Protein AF-A0A9D6A9A9-F1 (afdb_monomer)

Solvent-accessible surface area (backbone atoms only — not comparable to full-atom values): 4752 Å² total; per-residue (Å²): 108,72,68,61,54,52,56,50,52,55,54,49,50,57,54,38,42,75,72,74,43,80,69,84,82,87,73,78,75,54,92,43,72,68,43,42,38,50,74,76,67,52,60,61,68,60,54,51,51,54,51,50,51,42,55,71,60,49,48,55,54,50,51,52,52,27,50,76,69,72,65,61,82,75,77,89,129

Nearest PDB structures (foldseek):
  2rf7-assembly1_B  TM=8.939E-01  e=2.441E-04  Escherichia coli K-12
  2rdz-assembly1_A  TM=9.056E-01  e=3.979E-04  Escherichia coli
  4wjy-assembly1_B  TM=9.041E-01  e=4.267E-04  Escherichia coli K-12

Radius of gyration: 22.9 Å; Cα contacts (8 Å, |Δi|>4): 22; chains: 1; bounding box: 41×24×60 Å

Structure (mmCIF, N/CA/C/O backbone):
data_AF-A0A9D6A9A9-F1
#
_entry.id   AF-A0A9D6A9A9-F1
#
loop_
_atom_site.group_PDB
_atom_site.id
_atom_site.type_symbol
_atom_site.label_atom_id
_atom_site.label_alt_id
_atom_site.label_comp_id
_atom_site.label_asym_id
_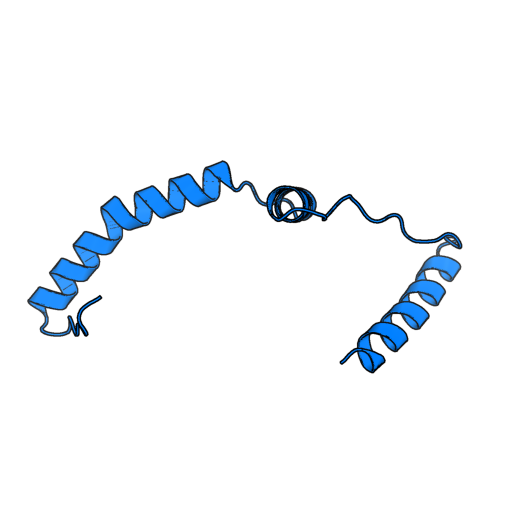atom_site.label_entity_id
_atom_site.label_seq_id
_atom_site.pdbx_PDB_ins_code
_atom_site.Cartn_x
_atom_site.Cartn_y
_atom_site.Cartn_z
_atom_site.occupancy
_atom_site.B_iso_or_equiv
_atom_site.auth_seq_id
_atom_site.auth_comp_id
_atom_site.auth_asym_id
_atom_site.auth_atom_id
_atom_site.pdbx_PDB_model_num
ATOM 1 N N . SER A 1 1 ? 18.388 -9.682 1.023 1.00 90.62 1 SER A N 1
ATOM 2 C CA . SER A 1 1 ? 19.618 -8.862 1.043 1.00 90.62 1 SER A CA 1
ATOM 3 C C . SER A 1 1 ? 19.675 -8.042 -0.239 1.00 90.62 1 SER A C 1
ATOM 5 O O . SER A 1 1 ? 18.909 -8.322 -1.159 1.00 90.62 1 SER A O 1
ATOM 7 N N . LEU A 1 2 ? 20.558 -7.043 -0.308 1.00 93.62 2 LEU A N 1
ATOM 8 C CA . LEU A 1 2 ? 20.775 -6.266 -1.533 1.00 93.62 2 LEU A CA 1
ATOM 9 C C . LEU A 1 2 ? 21.235 -7.153 -2.703 1.00 93.62 2 LEU A C 1
ATOM 11 O O . LEU A 1 2 ? 20.771 -6.972 -3.822 1.00 93.62 2 LEU A O 1
ATOM 15 N N . ASP A 1 3 ? 22.075 -8.146 -2.415 1.00 96.75 3 ASP A N 1
ATOM 16 C CA . ASP A 1 3 ? 22.612 -9.096 -3.394 1.00 96.75 3 ASP A CA 1
ATOM 17 C C . ASP A 1 3 ? 21.517 -9.898 -4.126 1.00 96.75 3 ASP A C 1
ATOM 19 O O . ASP A 1 3 ? 21.418 -9.863 -5.356 1.00 96.75 3 ASP A O 1
ATOM 23 N N . TYR A 1 4 ? 20.587 -10.504 -3.377 1.00 97.81 4 TYR A N 1
ATOM 24 C CA . TYR A 1 4 ? 19.445 -11.209 -3.972 1.00 97.81 4 TYR A CA 1
ATOM 25 C C . TYR A 1 4 ? 18.560 -10.287 -4.823 1.00 97.81 4 TYR A C 1
ATOM 27 O O . TYR A 1 4 ? 18.080 -10.692 -5.881 1.00 97.81 4 TYR A O 1
ATOM 35 N N . ALA A 1 5 ? 18.356 -9.037 -4.392 1.00 96.88 5 ALA A N 1
ATOM 36 C CA . ALA A 1 5 ? 17.553 -8.078 -5.146 1.00 96.88 5 ALA A CA 1
ATOM 37 C C . ALA A 1 5 ? 18.220 -7.685 -6.475 1.00 96.88 5 ALA A C 1
ATOM 39 O O . ALA A 1 5 ? 17.533 -7.572 -7.489 1.00 96.88 5 ALA A O 1
ATOM 40 N N . GLN A 1 6 ? 19.545 -7.505 -6.497 1.00 96.69 6 GLN A N 1
ATOM 41 C CA . GLN A 1 6 ? 20.272 -7.203 -7.734 1.00 96.69 6 GLN A CA 1
ATOM 42 C C . GLN A 1 6 ? 20.252 -8.387 -8.701 1.00 96.69 6 GLN A C 1
ATOM 44 O O . GLN A 1 6 ? 19.950 -8.199 -9.879 1.00 96.69 6 GLN A O 1
ATOM 49 N N . THR A 1 7 ? 20.463 -9.606 -8.197 1.00 97.62 7 THR A N 1
ATOM 50 C CA . THR A 1 7 ? 20.350 -10.831 -9.004 1.00 97.62 7 THR A CA 1
ATOM 51 C C . THR A 1 7 ? 18.963 -10.937 -9.647 1.00 97.62 7 THR A C 1
ATOM 53 O O . THR A 1 7 ? 18.851 -11.104 -10.861 1.00 97.62 7 THR A O 1
ATOM 56 N N . ALA A 1 8 ? 17.894 -10.718 -8.873 1.00 97.62 8 ALA A N 1
ATOM 57 C CA . ALA A 1 8 ? 16.530 -10.714 -9.398 1.00 97.62 8 ALA A CA 1
ATOM 58 C C . ALA A 1 8 ? 16.311 -9.645 -10.487 1.00 97.62 8 ALA A C 1
ATOM 60 O O . ALA A 1 8 ? 15.681 -9.926 -11.505 1.00 97.62 8 ALA A O 1
ATOM 61 N N . ARG A 1 9 ? 16.856 -8.430 -10.319 1.00 95.94 9 ARG A N 1
ATOM 62 C CA . ARG A 1 9 ? 16.742 -7.358 -11.326 1.00 95.94 9 ARG A CA 1
ATOM 63 C C . ARG A 1 9 ? 17.397 -7.731 -12.656 1.00 95.94 9 ARG A C 1
ATOM 65 O O . ARG A 1 9 ? 16.833 -7.408 -13.701 1.00 95.94 9 ARG A O 1
ATOM 72 N N . VAL A 1 10 ? 18.545 -8.411 -12.626 1.00 96.56 10 VAL A N 1
ATOM 73 C CA . VAL A 1 10 ? 19.228 -8.887 -13.840 1.00 96.56 10 VAL A CA 1
ATOM 74 C C . VAL A 1 10 ? 18.375 -9.928 -14.568 1.00 96.56 10 VAL A C 1
ATOM 76 O O . VAL A 1 10 ? 18.175 -9.813 -15.778 1.00 96.56 10 VAL A O 1
ATOM 79 N N . GLU A 1 11 ? 17.816 -10.904 -13.849 1.00 97.62 11 GLU A N 1
ATOM 80 C CA . GLU A 1 11 ? 16.956 -11.925 -14.463 1.00 97.62 11 GLU A CA 1
ATOM 81 C C . GLU A 1 11 ? 15.675 -11.328 -15.058 1.00 97.62 11 GLU A C 1
ATOM 83 O O . GLU A 1 11 ? 15.303 -11.647 -16.190 1.00 97.62 11 GLU A O 1
ATOM 88 N N . ILE A 1 12 ? 15.037 -10.397 -14.343 1.00 97.31 12 ILE A N 1
ATOM 89 C CA . ILE A 1 12 ? 13.849 -9.685 -14.831 1.00 97.31 12 ILE A CA 1
ATOM 90 C C . ILE A 1 12 ? 14.172 -8.908 -16.112 1.00 97.31 12 ILE A C 1
ATOM 92 O O . ILE A 1 12 ? 13.401 -8.975 -17.068 1.00 97.31 12 ILE A O 1
ATOM 96 N N . ALA A 1 13 ? 15.319 -8.225 -16.186 1.00 97.06 13 ALA A N 1
ATOM 97 C CA . ALA A 1 13 ? 15.726 -7.511 -17.396 1.00 97.06 13 ALA A CA 1
ATOM 98 C C . ALA A 1 13 ? 15.876 -8.453 -18.607 1.00 97.06 13 ALA A C 1
ATOM 100 O O . ALA A 1 13 ? 15.421 -8.120 -19.702 1.00 97.06 13 ALA A O 1
ATOM 101 N N . ARG A 1 14 ? 16.434 -9.660 -18.419 1.00 97.31 14 ARG A N 1
ATOM 102 C CA . ARG A 1 14 ? 16.520 -10.678 -19.487 1.00 97.31 14 ARG A CA 1
ATOM 103 C C . ARG A 1 14 ? 15.147 -11.176 -19.936 1.00 97.31 14 ARG A C 1
ATOM 105 O O . ARG A 1 14 ? 14.968 -11.497 -21.109 1.00 97.31 14 ARG A O 1
ATOM 112 N N . ILE A 1 15 ? 14.188 -11.301 -19.019 1.00 97.69 15 ILE A N 1
ATOM 113 C CA . ILE A 1 15 ? 12.805 -11.682 -19.349 1.00 97.69 15 ILE A CA 1
ATOM 114 C C . ILE A 1 15 ? 12.132 -10.562 -20.149 1.00 97.69 15 ILE A C 1
ATOM 116 O O . ILE A 1 15 ? 11.584 -10.821 -21.215 1.00 97.69 15 ILE A O 1
ATOM 120 N N . LEU A 1 16 ? 12.232 -9.313 -19.693 1.00 97.94 16 LEU A N 1
ATOM 121 C CA . LEU A 1 16 ? 11.666 -8.156 -20.392 1.00 97.94 16 LEU A CA 1
ATOM 122 C C . LEU A 1 16 ? 12.230 -8.008 -21.810 1.00 97.94 16 LEU A C 1
ATOM 124 O O . LEU A 1 16 ? 11.462 -7.815 -22.751 1.00 97.94 16 LEU A O 1
ATOM 128 N N . ALA A 1 17 ? 13.541 -8.198 -21.983 1.00 97.62 17 ALA A N 1
ATOM 129 C CA . ALA A 1 17 ? 14.182 -8.168 -23.295 1.00 97.62 17 ALA A CA 1
ATOM 130 C C . ALA A 1 17 ? 13.647 -9.267 -24.230 1.00 97.62 17 ALA A C 1
ATOM 132 O O . ALA A 1 17 ? 13.391 -8.997 -25.402 1.00 97.62 17 ALA A O 1
ATOM 133 N N . ARG A 1 18 ? 13.400 -10.481 -23.710 1.00 97.94 18 ARG A N 1
ATOM 134 C CA . 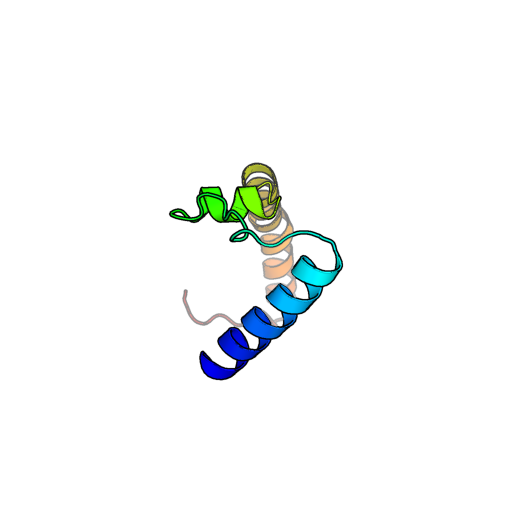ARG A 1 18 ? 12.746 -11.568 -24.467 1.00 97.94 18 ARG A CA 1
ATOM 135 C C . ARG A 1 18 ? 11.326 -11.206 -24.917 1.00 97.94 18 ARG A C 1
ATOM 137 O O . ARG A 1 18 ? 10.894 -11.675 -25.962 1.00 97.94 18 ARG A O 1
ATOM 144 N N . HIS A 1 19 ? 10.635 -10.343 -24.174 1.00 97.81 19 HIS A N 1
ATOM 145 C CA . HIS A 1 19 ? 9.333 -9.777 -24.543 1.00 97.81 19 HIS A CA 1
ATOM 146 C C . HIS A 1 19 ? 9.432 -8.461 -25.342 1.00 97.81 19 HIS A C 1
ATOM 148 O O . HIS A 1 19 ? 8.433 -7.764 -25.503 1.00 97.81 19 HIS A O 1
ATOM 154 N N . GLY A 1 20 ? 10.617 -8.102 -25.850 1.00 97.69 20 GLY A N 1
ATOM 155 C CA . GLY A 1 20 ? 10.821 -6.914 -26.685 1.00 97.69 20 GLY A CA 1
ATOM 156 C C . GLY A 1 20 ? 10.928 -5.591 -25.920 1.00 97.69 20 GLY A C 1
ATOM 157 O O . GLY A 1 20 ? 10.936 -4.529 -26.540 1.00 97.69 20 GLY A O 1
ATOM 158 N N . TYR A 1 21 ? 11.035 -5.620 -24.588 1.00 97.25 21 TYR A N 1
ATOM 159 C CA . TYR A 1 21 ? 11.195 -4.425 -23.759 1.00 97.25 21 TYR A CA 1
ATOM 160 C C . TYR A 1 21 ? 12.637 -4.281 -23.260 1.00 97.25 21 TYR A C 1
ATOM 162 O O . TYR A 1 21 ? 13.098 -5.041 -22.411 1.00 97.25 21 TYR A O 1
ATOM 170 N N . SER A 1 22 ? 13.353 -3.278 -23.768 1.00 94.75 22 SER A N 1
ATOM 171 C CA . SER A 1 22 ? 14.779 -3.041 -23.477 1.00 94.75 22 SER A CA 1
ATOM 172 C C . SER A 1 22 ? 15.061 -1.746 -22.707 1.00 94.75 22 SER A C 1
ATOM 174 O O . SER A 1 22 ? 16.215 -1.413 -22.446 1.00 94.75 22 SER A O 1
ATOM 176 N N . LYS A 1 23 ? 14.016 -0.993 -22.350 1.00 95.12 23 LYS A N 1
ATOM 177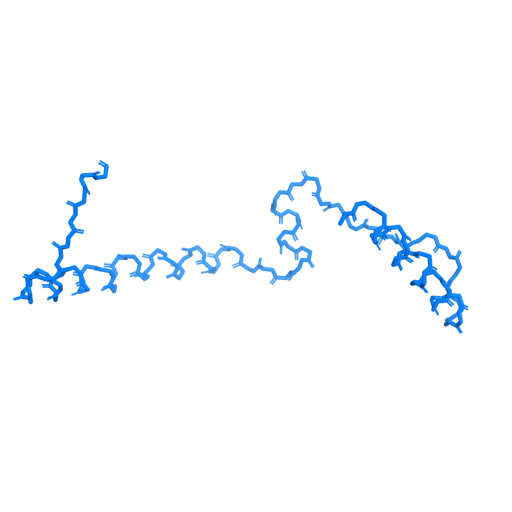 C CA . LYS A 1 23 ? 14.138 0.287 -21.642 1.00 95.12 23 LYS A CA 1
ATOM 178 C C . LYS A 1 23 ? 14.132 0.076 -20.122 1.0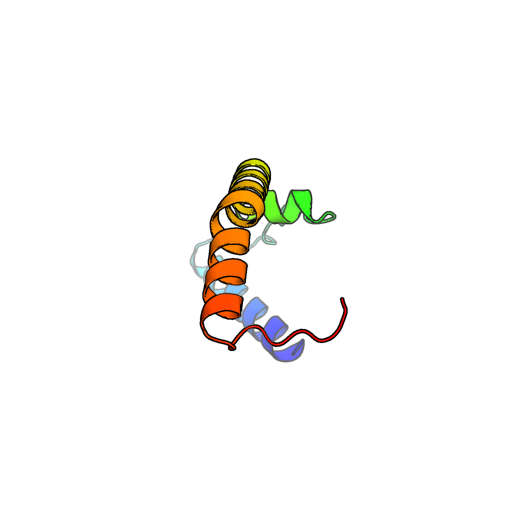0 95.12 23 LYS A C 1
ATOM 180 O O . LYS A 1 23 ? 13.716 -0.980 -19.647 1.00 95.12 23 LYS A O 1
ATOM 185 N N . PRO A 1 24 ? 14.546 1.074 -19.324 1.00 93.62 24 PRO A N 1
ATOM 186 C CA . PRO A 1 24 ? 14.275 1.068 -17.890 1.00 93.62 24 PRO A CA 1
ATOM 187 C C . PRO A 1 24 ? 12.773 0.915 -17.618 1.00 93.62 24 PRO A C 1
ATOM 189 O O . PRO A 1 24 ? 11.950 1.496 -18.326 1.00 93.62 24 PRO A O 1
ATOM 192 N N . VAL A 1 25 ? 12.400 0.135 -16.603 1.00 94.25 25 VAL A N 1
ATOM 193 C CA . VAL A 1 25 ? 10.994 0.025 -16.187 1.00 94.25 25 VAL A CA 1
ATOM 194 C C . VAL A 1 25 ? 10.597 1.333 -15.495 1.00 94.25 25 VAL A C 1
ATOM 196 O O . VAL A 1 25 ? 11.250 1.701 -14.513 1.00 94.25 25 VAL A O 1
ATOM 199 N N . PRO A 1 26 ? 9.577 2.057 -15.991 1.00 93.62 26 PRO A N 1
ATOM 200 C CA . PRO A 1 26 ? 9.132 3.287 -15.359 1.00 93.62 26 PRO A CA 1
ATOM 201 C C . PRO A 1 26 ? 8.571 2.968 -13.976 1.00 93.62 26 PRO A C 1
ATOM 203 O O . PRO A 1 26 ? 7.723 2.088 -13.828 1.00 93.62 26 PRO A O 1
ATOM 206 N N . MET A 1 27 ? 9.042 3.696 -12.969 1.00 94.44 27 MET A N 1
ATOM 207 C CA . MET A 1 27 ? 8.492 3.610 -11.625 1.00 94.44 27 MET A CA 1
ATOM 208 C C . MET A 1 27 ? 7.522 4.769 -11.402 1.00 94.44 27 MET A C 1
ATOM 210 O O . MET A 1 27 ? 7.845 5.905 -11.757 1.00 94.44 27 MET A O 1
ATOM 214 N N . PRO A 1 28 ? 6.346 4.509 -10.814 1.00 94.31 28 PRO A N 1
ATOM 215 C CA . PRO A 1 28 ? 5.463 5.573 -10.356 1.00 94.31 28 PRO A CA 1
ATOM 216 C C . PRO A 1 28 ? 6.145 6.388 -9.253 1.00 94.31 28 PRO A C 1
ATOM 218 O O . PRO A 1 28 ? 7.078 5.932 -8.587 1.00 94.31 28 PRO A O 1
ATOM 221 N N . ASP A 1 29 ? 5.622 7.579 -8.999 1.00 95.88 29 ASP A N 1
ATOM 222 C CA . ASP A 1 29 ? 6.026 8.343 -7.830 1.00 95.88 29 ASP A CA 1
ATOM 223 C C . ASP A 1 29 ? 5.527 7.652 -6.550 1.00 95.88 29 ASP A C 1
ATOM 225 O O . ASP A 1 29 ? 4.329 7.592 -6.292 1.00 95.88 29 ASP A O 1
ATOM 229 N N . ILE A 1 30 ? 6.457 7.132 -5.747 1.00 96.81 30 ILE A N 1
ATOM 230 C CA . ILE A 1 30 ? 6.208 6.478 -4.449 1.00 96.81 30 ILE A CA 1
ATOM 231 C C . ILE A 1 30 ? 6.874 7.231 -3.292 1.00 96.81 30 ILE A C 1
ATOM 233 O O . ILE A 1 30 ? 7.131 6.659 -2.236 1.00 96.81 30 ILE A O 1
ATOM 237 N N . SER A 1 31 ? 7.158 8.523 -3.487 1.00 97.81 31 SER A N 1
ATOM 238 C CA . SER A 1 31 ? 7.821 9.386 -2.497 1.00 97.81 31 SER A CA 1
ATOM 239 C C . SER A 1 31 ? 7.040 9.554 -1.193 1.00 97.81 31 SER A C 1
ATOM 241 O O . SER A 1 31 ? 7.622 9.909 -0.170 1.00 97.81 31 SER A O 1
ATOM 243 N N . THR A 1 32 ? 5.731 9.292 -1.207 1.00 98.06 32 THR A N 1
ATOM 244 C CA . THR A 1 32 ? 4.890 9.325 -0.011 1.00 98.06 32 THR A CA 1
ATOM 245 C C . THR A 1 32 ? 4.138 8.019 0.168 1.00 98.06 32 THR A C 1
ATOM 247 O O . THR A 1 32 ? 3.846 7.288 -0.785 1.00 98.06 32 THR A O 1
ATOM 250 N N . LYS A 1 33 ? 3.768 7.755 1.421 1.00 97.00 33 LYS A N 1
ATOM 251 C CA . LYS A 1 33 ? 2.949 6.607 1.799 1.00 97.00 33 LYS A CA 1
ATOM 252 C C . LYS A 1 33 ? 1.649 6.561 0.996 1.00 97.00 33 LYS A C 1
ATOM 254 O O . LYS A 1 33 ? 1.276 5.501 0.511 1.00 97.00 33 LYS A O 1
ATOM 259 N N . GLU A 1 34 ? 0.985 7.699 0.827 1.00 97.00 34 GLU A N 1
ATOM 260 C CA . GLU A 1 34 ? -0.291 7.811 0.120 1.00 97.00 34 GLU A CA 1
ATOM 261 C C . GLU A 1 34 ? -0.139 7.443 -1.358 1.00 97.00 34 GLU A C 1
ATOM 263 O O . GLU A 1 34 ? -0.961 6.697 -1.891 1.00 97.00 34 GLU A O 1
ATOM 268 N N . LYS A 1 35 ? 0.934 7.911 -2.009 1.00 96.94 35 LYS A N 1
ATOM 269 C CA . LYS A 1 35 ? 1.201 7.594 -3.415 1.00 96.94 35 LYS A CA 1
ATOM 270 C C . LYS A 1 35 ? 1.531 6.115 -3.607 1.00 96.94 35 LYS A C 1
ATOM 272 O O . LYS A 1 35 ? 0.966 5.476 -4.491 1.00 96.94 35 LYS A O 1
ATOM 277 N N . ALA A 1 36 ? 2.359 5.544 -2.729 1.00 9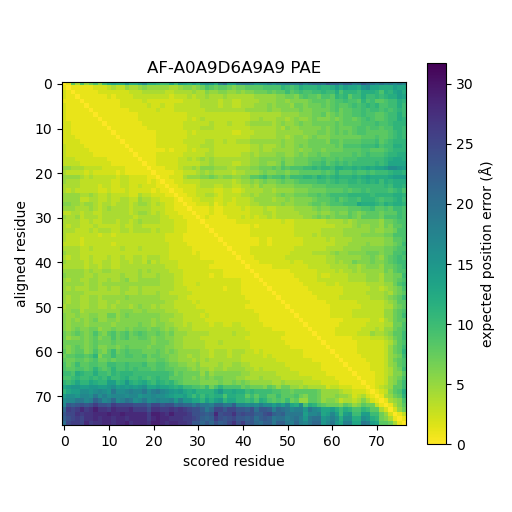7.62 36 ALA A N 1
ATOM 278 C CA . ALA A 1 36 ? 2.676 4.119 -2.752 1.00 97.62 36 ALA A CA 1
ATOM 279 C C . ALA A 1 36 ? 1.428 3.246 -2.540 1.00 97.62 36 ALA A C 1
ATOM 281 O O . ALA A 1 36 ? 1.217 2.289 -3.278 1.00 97.62 36 ALA A O 1
ATOM 282 N N . GLN A 1 37 ? 0.575 3.602 -1.572 1.00 97.94 37 GLN A N 1
ATOM 283 C CA . GLN A 1 37 ? -0.685 2.904 -1.295 1.00 97.94 37 GLN A CA 1
ATOM 284 C C . GLN A 1 37 ? -1.651 2.971 -2.481 1.00 97.94 37 GLN A C 1
ATOM 286 O O . GLN A 1 37 ? -2.258 1.958 -2.822 1.00 97.94 37 GLN A O 1
ATOM 291 N N . SER A 1 38 ? -1.757 4.135 -3.125 1.00 96.31 38 SER A N 1
ATOM 292 C CA . SER A 1 38 ? -2.565 4.313 -4.334 1.00 96.31 38 SER A CA 1
ATOM 293 C C . SER A 1 38 ? -2.056 3.443 -5.486 1.00 96.31 38 SER A C 1
ATOM 295 O O . SER A 1 38 ? -2.843 2.750 -6.126 1.00 96.31 38 SER A O 1
ATOM 297 N N . TYR A 1 39 ? -0.737 3.406 -5.704 1.00 96.38 39 TYR A N 1
ATOM 298 C CA . TYR A 1 39 ? -0.129 2.618 -6.778 1.00 96.38 39 TYR A CA 1
ATOM 299 C C . TYR A 1 39 ? -0.424 1.118 -6.669 1.00 96.38 39 TYR A C 1
ATOM 301 O O . TYR A 1 39 ? -0.697 0.469 -7.674 1.00 96.38 39 TYR A O 1
ATOM 309 N N . ILE A 1 40 ? -0.420 0.573 -5.451 1.00 96.75 40 ILE A N 1
ATOM 310 C CA . ILE A 1 40 ? -0.759 -0.838 -5.214 1.00 96.75 40 ILE A CA 1
ATOM 311 C C . ILE A 1 40 ? -2.273 -1.081 -5.050 1.00 96.75 40 ILE A C 1
ATOM 313 O O . ILE 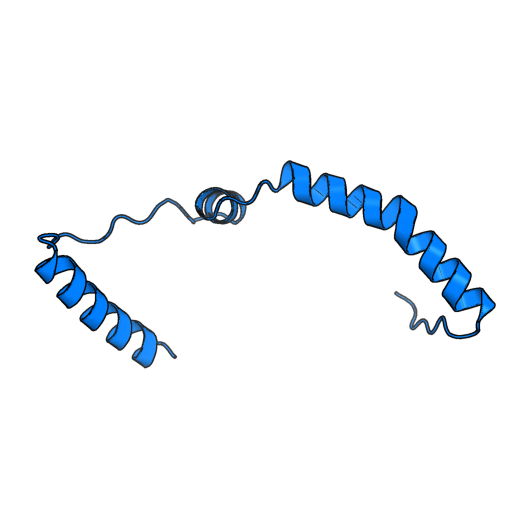A 1 40 ? -2.676 -2.184 -4.690 1.00 96.75 40 ILE A O 1
ATOM 317 N N . GLY A 1 41 ? -3.116 -0.068 -5.291 1.00 96.75 41 GLY A N 1
ATOM 318 C CA . GLY A 1 41 ? -4.576 -0.201 -5.334 1.00 96.75 41 GLY A CA 1
ATOM 319 C C . GLY A 1 41 ? -5.294 -0.186 -3.979 1.00 96.75 41 GLY A C 1
ATOM 320 O O . GLY A 1 41 ? -6.418 -0.676 -3.879 1.00 96.75 41 GLY A O 1
ATOM 321 N N . LEU A 1 42 ? -4.687 0.358 -2.917 1.00 97.88 42 LEU A N 1
ATOM 322 C CA . LEU A 1 42 ? -5.331 0.434 -1.601 1.00 97.88 42 LEU A CA 1
ATOM 323 C C . LEU A 1 42 ? -6.272 1.642 -1.486 1.00 97.88 42 LEU A C 1
ATOM 325 O O . LEU A 1 42 ? -5.826 2.787 -1.386 1.00 97.88 42 LEU A O 1
ATOM 329 N N . ASP A 1 43 ? -7.577 1.386 -1.350 1.00 97.50 43 ASP A N 1
ATOM 330 C CA . ASP A 1 43 ? -8.546 2.407 -0.932 1.00 97.50 43 ASP A CA 1
ATOM 331 C C . ASP A 1 43 ? -8.430 2.677 0.576 1.00 97.50 43 ASP A C 1
ATOM 333 O O . ASP A 1 43 ? -9.145 2.134 1.426 1.00 97.50 43 ASP A O 1
ATOM 337 N N . MET A 1 44 ? -7.492 3.553 0.921 1.00 97.81 44 MET A N 1
ATOM 338 C CA . MET A 1 44 ? -7.207 3.893 2.309 1.00 97.81 44 MET A CA 1
ATOM 339 C C . MET A 1 44 ? -8.341 4.643 3.006 1.00 97.81 44 MET A C 1
ATOM 341 O O . MET A 1 44 ? -8.391 4.615 4.236 1.00 97.81 44 MET A O 1
ATOM 345 N N . LYS A 1 45 ? -9.246 5.305 2.275 1.00 97.12 45 LYS A N 1
ATOM 346 C CA . LYS A 1 45 ? -10.410 5.956 2.891 1.00 97.12 45 LYS A CA 1
ATOM 347 C C . LYS A 1 45 ? -11.384 4.891 3.382 1.00 97.12 45 LYS A C 1
ATOM 349 O O . LYS A 1 45 ? -11.736 4.894 4.563 1.00 97.12 45 LYS A O 1
ATOM 354 N N . LYS A 1 46 ? -11.725 3.932 2.517 1.00 98.00 46 LYS A N 1
ATOM 355 C CA . LYS A 1 46 ? -12.590 2.798 2.859 1.00 98.00 46 LYS A CA 1
ATOM 356 C C . LYS A 1 46 ? -12.001 1.946 3.980 1.00 98.00 46 LYS A C 1
ATOM 358 O O . LYS A 1 46 ? -12.683 1.694 4.969 1.00 98.00 46 LYS A O 1
ATOM 363 N N . LEU A 1 47 ? -10.726 1.564 3.879 1.00 98.06 47 LEU A N 1
ATOM 364 C CA . LEU A 1 47 ? -10.069 0.722 4.888 1.00 98.06 47 LEU A CA 1
ATOM 365 C C . LEU A 1 47 ? -10.011 1.397 6.266 1.00 98.06 47 LEU A C 1
ATOM 367 O O . LEU A 1 47 ? -10.227 0.745 7.288 1.00 98.06 47 LEU A O 1
ATOM 371 N N . LYS A 1 48 ? -9.752 2.710 6.317 1.00 98.00 48 LYS A N 1
ATOM 372 C CA . LYS A 1 48 ? -9.764 3.467 7.579 1.00 98.00 48 LYS A CA 1
ATOM 373 C C . LYS A 1 48 ? -11.171 3.562 8.171 1.00 98.00 48 LYS A C 1
ATOM 375 O O . LYS A 1 48 ? -11.306 3.395 9.381 1.00 98.00 48 LYS A O 1
ATOM 380 N N . ALA A 1 49 ? -12.195 3.793 7.347 1.00 98.31 49 ALA A N 1
ATOM 381 C CA . ALA A 1 49 ? -13.588 3.820 7.795 1.00 98.31 49 ALA A CA 1
ATOM 382 C C . ALA A 1 49 ? -14.010 2.463 8.379 1.00 98.31 49 ALA A C 1
ATOM 384 O O . ALA A 1 49 ? -14.404 2.389 9.538 1.00 98.31 49 ALA A O 1
ATOM 385 N N . GLN A 1 50 ? -13.776 1.374 7.644 1.00 98.25 50 GLN A N 1
ATOM 386 C CA . GLN A 1 50 ? -14.074 0.014 8.103 1.00 98.25 50 GLN A CA 1
ATOM 387 C C . GLN A 1 50 ? -13.334 -0.343 9.396 1.00 98.25 50 GLN A C 1
ATOM 389 O O . GLN A 1 50 ? -13.911 -0.939 10.305 1.00 98.25 50 GLN A O 1
ATOM 394 N N . LYS A 1 51 ? -12.057 0.047 9.518 1.00 98.12 51 LYS A N 1
ATOM 395 C CA . LYS A 1 51 ? -11.292 -0.166 10.751 1.00 98.12 51 LYS A CA 1
ATOM 396 C C . LYS A 1 51 ? -11.876 0.621 11.924 1.00 98.12 51 LYS A C 1
ATOM 398 O O . LYS A 1 51 ? -11.928 0.091 13.031 1.00 98.12 51 LYS A O 1
ATOM 403 N N . LYS A 1 52 ? -12.319 1.861 11.700 1.00 98.25 52 LYS A N 1
ATOM 404 C CA . LYS A 1 52 ? -12.983 2.676 12.725 1.00 98.25 52 LYS A CA 1
ATOM 405 C C . LYS A 1 52 ? -14.283 2.014 13.188 1.00 98.25 52 LYS A C 1
ATOM 407 O O . LYS A 1 52 ? -14.494 1.885 14.390 1.00 98.25 52 LYS A O 1
ATOM 412 N N . ASP A 1 53 ? -15.094 1.526 12.256 1.00 98.12 53 ASP A N 1
ATOM 413 C CA . ASP A 1 53 ? -16.349 0.841 12.577 1.00 98.12 53 ASP A CA 1
ATOM 414 C C . ASP A 1 53 ? -16.094 -0.451 13.355 1.00 98.12 53 ASP A C 1
ATOM 416 O O . ASP A 1 53 ? -16.732 -0.696 14.378 1.00 98.12 53 ASP A O 1
ATOM 420 N N . PHE A 1 54 ? -15.098 -1.240 12.949 1.00 98.00 54 PHE A N 1
ATOM 421 C CA . PHE A 1 54 ? -14.674 -2.436 13.677 1.00 98.00 54 PHE A CA 1
ATOM 422 C C . PHE A 1 54 ? -14.243 -2.119 15.119 1.00 98.00 54 PHE A C 1
ATOM 424 O O . PHE A 1 54 ? -14.698 -2.776 16.060 1.00 98.00 54 PHE A O 1
ATOM 431 N N . ILE A 1 55 ? -13.412 -1.086 15.308 1.00 97.94 55 ILE A N 1
ATOM 432 C CA . ILE A 1 55 ? -12.945 -0.645 16.633 1.00 97.94 55 ILE A CA 1
ATOM 433 C C . ILE A 1 55 ? -14.110 -0.179 17.507 1.00 97.94 55 ILE A C 1
ATOM 435 O O . ILE A 1 55 ? -14.117 -0.456 18.700 1.00 97.94 55 ILE A O 1
ATOM 439 N N . ASN A 1 56 ? -15.106 0.492 16.937 1.00 96.81 56 ASN A N 1
ATOM 440 C CA . ASN A 1 56 ? -16.217 1.033 17.717 1.00 96.81 56 ASN A CA 1
ATOM 441 C C . ASN A 1 56 ? -17.307 -0.002 18.018 1.00 96.81 56 ASN A C 1
ATOM 443 O O . ASN A 1 56 ? -18.033 0.144 18.997 1.00 96.81 56 ASN A O 1
ATOM 447 N N . THR A 1 57 ? -17.448 -1.041 17.191 1.00 97.00 57 THR A N 1
ATOM 448 C CA . THR A 1 57 ? -18.589 -1.969 17.277 1.00 97.00 57 THR A CA 1
ATOM 449 C C . THR A 1 57 ? -18.214 -3.367 17.749 1.00 97.00 57 THR A C 1
ATOM 451 O O . THR A 1 57 ? -18.944 -3.961 18.546 1.00 97.00 57 THR A O 1
ATOM 454 N N . VAL A 1 58 ? -17.092 -3.912 17.277 1.00 97.19 58 VAL A N 1
ATOM 455 C CA . VAL A 1 58 ? -16.700 -5.304 17.530 1.00 97.19 58 VAL A CA 1
ATOM 456 C C . VAL A 1 58 ? -15.768 -5.392 18.729 1.00 97.19 58 VAL A C 1
ATOM 458 O O . VAL A 1 58 ? -16.001 -6.196 19.632 1.00 97.19 58 VAL A O 1
ATOM 461 N N . VAL A 1 59 ? -14.755 -4.525 18.787 1.00 95.75 59 VAL A N 1
ATOM 462 C CA . VAL A 1 59 ? -13.758 -4.539 19.868 1.00 95.75 59 VAL A CA 1
ATOM 463 C C . VAL A 1 59 ? -14.395 -4.393 21.262 1.00 95.75 59 VAL A C 1
ATOM 465 O O . VAL A 1 59 ? -14.033 -5.177 22.141 1.00 95.75 59 VAL A O 1
ATOM 468 N N . PRO A 1 60 ? -15.389 -3.512 21.510 1.00 95.62 60 PRO A N 1
ATOM 469 C CA . PRO A 1 60 ? -16.009 -3.410 22.830 1.00 95.62 60 PRO A CA 1
ATOM 470 C C . PRO A 1 60 ? -16.748 -4.689 23.232 1.00 95.62 60 PRO A C 1
ATOM 472 O O . PRO A 1 60 ? -16.670 -5.100 24.389 1.00 95.62 60 PRO A O 1
ATOM 475 N N . LYS A 1 61 ? -17.403 -5.366 22.278 1.00 96.25 61 LYS A N 1
ATOM 476 C CA . LYS A 1 61 ? -18.068 -6.658 22.518 1.00 96.25 61 LYS A CA 1
ATOM 4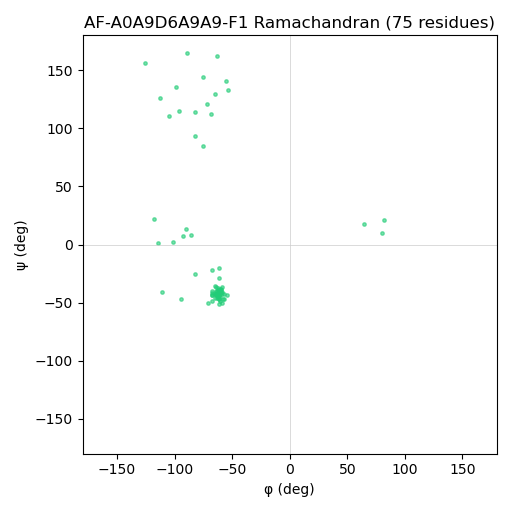77 C C . LYS A 1 61 ? -17.054 -7.734 22.903 1.00 96.25 61 LYS A C 1
ATOM 479 O O . LYS A 1 61 ? -17.300 -8.506 23.825 1.00 96.25 61 LYS A O 1
ATOM 484 N N . TRP A 1 62 ? -15.894 -7.756 22.247 1.00 94.25 62 TRP A N 1
ATOM 485 C CA . TRP A 1 62 ? -14.806 -8.673 22.596 1.00 94.25 62 TRP A CA 1
ATOM 486 C C . TRP A 1 62 ? -14.242 -8.394 23.983 1.00 94.25 62 TRP A C 1
ATOM 488 O O . TRP A 1 62 ? -14.046 -9.329 24.753 1.00 94.25 62 TRP A O 1
ATOM 498 N N . ILE A 1 63 ? -14.042 -7.121 24.333 1.00 92.81 63 ILE A N 1
ATOM 499 C CA . ILE A 1 63 ? -13.588 -6.725 25.671 1.00 92.81 63 ILE A CA 1
ATOM 500 C C . ILE A 1 63 ? -14.600 -7.170 26.733 1.00 92.81 63 ILE A C 1
ATOM 502 O O . ILE A 1 63 ? -14.206 -7.743 27.746 1.00 92.81 63 ILE A O 1
ATOM 506 N N . GLN A 1 64 ? -15.900 -6.953 26.510 1.00 92.94 64 GLN A N 1
ATOM 507 C CA . GLN A 1 64 ? -16.951 -7.391 27.435 1.00 92.94 64 GLN A CA 1
ATOM 508 C C . GLN A 1 64 ? -16.964 -8.913 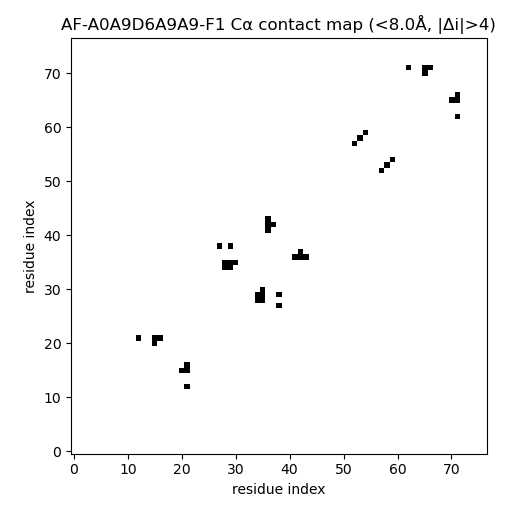27.609 1.00 92.94 64 GLN A C 1
ATOM 510 O O . GLN A 1 64 ? -16.977 -9.401 28.740 1.00 92.94 64 GLN A O 1
ATOM 515 N N . ALA A 1 65 ? -16.902 -9.668 26.509 1.00 93.50 65 ALA A N 1
ATOM 516 C CA . ALA A 1 65 ? -16.836 -11.125 26.553 1.00 93.50 65 ALA A CA 1
ATOM 517 C C . ALA A 1 65 ? -15.574 -11.607 27.287 1.00 93.50 65 ALA A C 1
ATOM 519 O O . ALA A 1 65 ? -15.656 -12.442 28.187 1.00 93.50 65 ALA A O 1
ATOM 520 N N . ALA A 1 66 ? -14.411 -11.036 26.972 1.00 92.12 66 ALA A N 1
ATOM 521 C CA . ALA A 1 66 ? -13.154 -11.378 27.626 1.00 92.12 66 ALA A CA 1
ATOM 522 C C . ALA A 1 66 ? -13.200 -11.093 29.136 1.00 92.12 66 ALA A C 1
ATOM 524 O O . ALA A 1 66 ? -12.755 -11.931 29.920 1.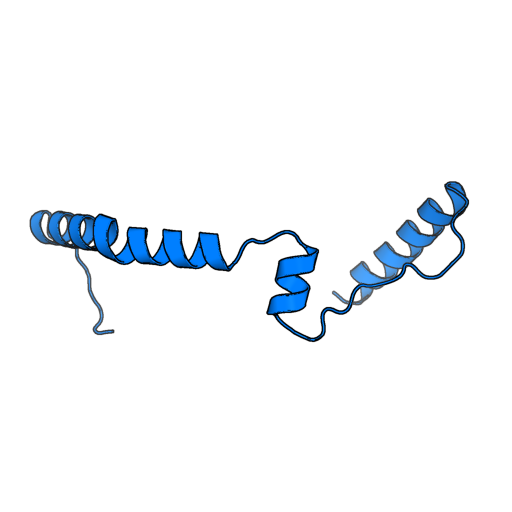00 92.12 66 ALA A O 1
ATOM 525 N N . LYS A 1 67 ? -13.784 -9.960 29.557 1.00 90.06 67 LYS A N 1
ATOM 526 C CA . LYS A 1 67 ? -13.979 -9.622 30.977 1.00 90.06 67 LYS A CA 1
ATOM 527 C C . LYS A 1 67 ? -14.913 -10.618 31.666 1.00 90.06 67 LYS A C 1
ATOM 529 O O . LYS A 1 67 ? -14.563 -11.124 32.726 1.00 90.06 67 LYS A O 1
ATOM 534 N N . LYS A 1 68 ? -16.048 -10.965 31.043 1.00 92.81 68 LYS A N 1
ATOM 535 C CA . LYS A 1 68 ? -17.012 -11.949 31.576 1.00 92.81 68 LYS A CA 1
ATOM 536 C C . LYS A 1 68 ? -16.380 -13.325 31.805 1.00 92.81 68 LYS A C 1
ATOM 538 O O . LYS A 1 68 ? -16.720 -14.004 32.764 1.00 92.81 68 LYS A O 1
ATOM 543 N N . HIS A 1 69 ? -15.465 -13.730 30.930 1.00 91.19 69 HIS A N 1
ATOM 544 C CA . HIS A 1 69 ? -14.786 -15.021 31.016 1.00 91.19 69 HIS A CA 1
ATOM 545 C C . HIS A 1 69 ? -13.454 -14.974 31.783 1.00 91.19 69 HIS A C 1
ATOM 547 O O . HIS A 1 69 ? -12.725 -15.961 31.761 1.00 91.19 69 HIS A O 1
ATOM 553 N N . GLY A 1 70 ? -13.106 -13.847 32.422 1.00 86.00 70 GLY A N 1
ATOM 554 C CA . GLY A 1 70 ? -11.845 -13.698 33.161 1.00 86.00 70 GLY A CA 1
ATOM 555 C C . GLY A 1 70 ? -10.584 -13.779 32.288 1.00 86.00 70 GLY A C 1
ATOM 556 O O . GLY A 1 70 ? -9.494 -14.007 32.795 1.00 86.00 70 GLY A O 1
ATOM 557 N N . ARG A 1 71 ? -10.719 -13.613 30.967 1.00 86.62 71 ARG A N 1
ATOM 558 C CA . ARG A 1 71 ? -9.639 -13.725 29.965 1.00 86.62 71 ARG A CA 1
ATOM 559 C C . ARG A 1 71 ? -9.117 -12.370 29.492 1.00 86.62 71 ARG A C 1
ATOM 561 O O . ARG A 1 71 ? -8.272 -12.307 28.603 1.00 86.62 71 ARG A O 1
ATOM 568 N N . PHE A 1 72 ? -9.642 -11.277 30.038 1.00 84.00 72 PHE A N 1
ATOM 569 C CA . PHE A 1 72 ? -9.179 -9.936 29.707 1.00 84.00 72 PHE A CA 1
ATOM 570 C C . PHE A 1 72 ? -7.930 -9.594 30.525 1.00 84.00 72 PHE A C 1
ATOM 572 O O . PHE A 1 72 ? -8.032 -9.132 31.657 1.00 84.00 72 PHE A O 1
ATOM 579 N N . ILE A 1 73 ? -6.755 -9.851 29.948 1.00 75.94 73 ILE A N 1
ATOM 580 C CA . ILE A 1 73 ? -5.455 -9.535 30.548 1.00 75.94 73 ILE A CA 1
ATOM 581 C C . ILE A 1 73 ? -4.993 -8.189 29.987 1.00 75.94 73 ILE A C 1
ATOM 583 O O . ILE A 1 73 ? -4.716 -8.079 28.794 1.00 75.94 73 ILE A O 1
ATOM 587 N N . THR A 1 74 ? -4.890 -7.163 30.830 1.00 71.81 74 THR A N 1
ATOM 588 C CA . THR A 1 74 ? -4.301 -5.874 30.440 1.00 71.81 74 THR A CA 1
ATOM 589 C C . THR A 1 74 ? -2.991 -5.647 31.178 1.00 71.81 74 THR A C 1
ATOM 591 O O . THR A 1 74 ? -2.983 -5.625 32.407 1.00 71.81 74 THR A O 1
ATOM 594 N N . LYS A 1 75 ? -1.906 -5.370 30.445 1.00 60.62 75 LYS A N 1
ATOM 595 C CA . LYS A 1 75 ? -0.965 -4.341 30.908 1.00 60.62 75 LYS A CA 1
ATOM 596 C C . LYS A 1 75 ? -1.619 -2.977 30.642 1.00 60.62 75 LYS A C 1
ATOM 598 O O . LYS A 1 75 ? -2.344 -2.875 29.649 1.00 60.62 75 LYS A O 1
ATOM 603 N N . PRO A 1 76 ? -1.427 -1.970 31.511 1.00 49.69 76 PRO A N 1
ATOM 604 C CA . PRO A 1 76 ? -1.889 -0.618 31.219 1.00 49.69 76 PRO A CA 1
ATOM 605 C C . PRO A 1 76 ? -1.325 -0.183 29.859 1.00 49.69 76 PRO A C 1
ATOM 607 O O . PRO A 1 76 ? -0.156 -0.452 29.569 1.00 49.69 76 PRO A O 1
ATOM 610 N N . MET A 1 77 ? -2.201 0.379 29.021 1.00 52.41 77 MET A N 1
ATOM 611 C CA . MET A 1 77 ? -1.816 1.031 27.767 1.00 52.41 77 MET A CA 1
ATOM 612 C C . MET A 1 77 ? -1.109 2.347 28.058 1.00 52.41 77 MET A C 1
ATOM 614 O O . MET A 1 77 ? -1.557 3.035 29.003 1.00 52.41 77 MET A O 1
#

Foldseek 3Di:
DVVVVVVVVVVVCVVCVVVVHNDPDDDFPPVDPVRVCVVVPHPPVVVVVVVVCCVVPVVVVVCVVCVVVVNDDDDDD

Secondary structure (DSSP, 8-state):
-HHHHHHHHHHHHHHHHHTT--SPPPPP--SSHHHHHHHTT--HHHHHHHHHHHHHHTHHHHHHHHHHTT-------

pLDDT: mean 93.66, std 9.17, range [49.69, 98.31]

Sequence (77 aa):
SLDYAQTARVEIARILARHGYSKPVPMPDISTKEKAQSYIGLDMKKLKAQKKDFINTVVPKWIQAAKKHGRFITKPM

Mean predicted aligned error: 5.81 Å

InterPro domains:
  IPR003321 Cytochrome c552 [PF02335] (1-68)
  IPR036280 Multiheme cytochrome superfamily [SSF48695] (1-73)

Organism: NCBI:txid28133